Protein AF-A0A530L625-F1 (afdb_monomer_lite)

Foldseek 3Di:
DDQCVVPVVVVQVVDQVPDPDHDDDDRDPPVCCVVVQVVCLVVVNHDPDDDDDLVCVVVCVVVVSDDDCPVVLVPDPCSVVDDPSVD

Sequence (87 aa):
RADGSNFMPRIVDAFNKGHQNQIKLDIIPNAEIIPKYGAAAAGGTAPDALSLDLIYTPSFAAAGQLEDITDWAKSLPYFASLSPAHV

Structure (mmCIF, N/CA/C/O backbone):
data_AF-A0A530L625-F1
#
_entry.id   AF-A0A530L625-F1
#
loop_
_atom_site.group_PDB
_atom_site.id
_atom_site.type_symbol
_atom_site.label_atom_id
_atom_site.label_alt_id
_atom_site.label_comp_id
_atom_site.label_asym_id
_atom_site.label_entity_id
_atom_site.label_seq_id
_atom_site.pdbx_PDB_ins_code
_atom_site.Cartn_x
_atom_site.Cartn_y
_atom_site.Cartn_z
_atom_site.occupancy
_atom_site.B_iso_or_equiv
_atom_site.auth_seq_id
_atom_site.auth_comp_id
_atom_site.auth_asym_id
_atom_site.auth_atom_id
_atom_site.pdbx_PDB_model_num
ATOM 1 N N . ARG A 1 1 ? -5.803 -8.692 -16.422 1.00 49.56 1 ARG A N 1
ATOM 2 C CA . ARG A 1 1 ? -5.642 -7.693 -15.343 1.00 49.56 1 ARG A CA 1
ATOM 3 C C . ARG A 1 1 ? -6.697 -6.625 -15.590 1.00 49.56 1 ARG A C 1
ATOM 5 O O . ARG A 1 1 ? -6.660 -6.044 -16.665 1.00 49.56 1 ARG A O 1
ATOM 12 N N . ALA A 1 2 ? -7.677 -6.466 -14.701 1.00 49.97 2 ALA A N 1
ATOM 13 C CA . ALA A 1 2 ? -8.537 -5.287 -14.751 1.00 49.97 2 ALA A CA 1
ATOM 14 C C . ALA A 1 2 ? -7.675 -4.099 -14.323 1.00 49.97 2 ALA A C 1
ATOM 16 O O . ALA A 1 2 ? -6.939 -4.207 -13.341 1.00 49.97 2 ALA A O 1
ATOM 17 N N . ASP A 1 3 ? -7.711 -3.006 -15.071 1.00 68.56 3 ASP A N 1
ATOM 18 C CA . ASP A 1 3 ? -7.230 -1.744 -14.540 1.00 68.56 3 ASP A CA 1
ATOM 19 C C . ASP A 1 3 ? -8.076 -1.395 -13.304 1.00 68.56 3 ASP A C 1
ATOM 21 O O . ASP A 1 3 ? -9.289 -1.623 -13.261 1.00 68.56 3 ASP A O 1
ATOM 25 N N . GLY A 1 4 ? -7.439 -0.886 -12.247 1.00 71.62 4 GLY A N 1
ATOM 26 C CA . GLY A 1 4 ? -8.137 -0.541 -11.001 1.00 71.62 4 GLY A CA 1
ATOM 27 C C . GLY A 1 4 ? -9.312 0.424 -11.214 1.00 71.62 4 GLY A C 1
ATOM 28 O O . GLY A 1 4 ? -10.223 0.480 -10.391 1.00 71.62 4 GLY A O 1
ATOM 29 N N . SER A 1 5 ? -9.337 1.128 -12.350 1.00 80.44 5 SER A N 1
ATOM 30 C CA . SER A 1 5 ? -10.371 2.087 -12.740 1.00 80.44 5 SER A CA 1
ATOM 31 C C . SER A 1 5 ? -11.791 1.499 -12.751 1.00 80.44 5 SER A C 1
ATOM 33 O O . SER A 1 5 ? -12.741 2.188 -12.388 1.00 80.44 5 SER A O 1
ATOM 35 N N . ASN A 1 6 ? -11.943 0.213 -13.082 1.00 85.69 6 ASN A N 1
ATOM 36 C CA . ASN A 1 6 ? -13.254 -0.413 -13.262 1.00 85.69 6 ASN A CA 1
ATOM 37 C C . ASN A 1 6 ? -13.956 -0.803 -11.948 1.00 85.69 6 ASN A C 1
ATOM 39 O O . ASN A 1 6 ? -15.165 -1.075 -11.929 1.00 85.69 6 ASN A O 1
ATOM 43 N N . PHE A 1 7 ? -13.223 -0.874 -10.835 1.00 88.88 7 PHE A N 1
ATOM 44 C CA . PHE A 1 7 ? -13.782 -1.335 -9.559 1.00 88.88 7 PHE A CA 1
ATOM 45 C C . PHE A 1 7 ? -13.374 -0.486 -8.353 1.00 88.88 7 PHE A C 1
ATOM 47 O O . PHE A 1 7 ? -14.191 -0.333 -7.446 1.00 88.88 7 PHE A O 1
ATOM 54 N N . MET A 1 8 ? -12.183 0.118 -8.351 1.00 93.25 8 MET A N 1
ATOM 55 C CA . MET A 1 8 ? -11.688 0.907 -7.221 1.00 93.25 8 MET A CA 1
ATOM 56 C C . MET A 1 8 ? -12.596 2.095 -6.859 1.00 93.25 8 MET A C 1
ATOM 58 O O . MET A 1 8 ? -12.851 2.273 -5.669 1.00 93.25 8 MET A O 1
ATOM 62 N N . PRO A 1 9 ? -13.188 2.847 -7.816 1.00 95.31 9 PRO A N 1
ATOM 63 C CA . PRO A 1 9 ? -14.118 3.922 -7.471 1.00 95.31 9 PRO A CA 1
ATOM 64 C C . PRO A 1 9 ? -15.318 3.448 -6.645 1.00 95.31 9 PRO A C 1
ATOM 66 O O . PRO A 1 9 ? -15.751 4.149 -5.738 1.00 95.31 9 PRO A O 1
ATOM 69 N N . ARG A 1 10 ? -15.830 2.235 -6.908 1.00 95.69 10 ARG A N 1
ATOM 70 C CA . ARG A 1 10 ? -16.959 1.667 -6.152 1.00 95.69 10 ARG A CA 1
ATOM 71 C C . ARG A 1 10 ? -16.563 1.275 -4.731 1.00 95.69 10 ARG A C 1
ATOM 73 O O . ARG A 1 10 ? -17.353 1.465 -3.815 1.00 95.69 10 ARG A O 1
ATOM 80 N N . ILE A 1 11 ? -15.351 0.750 -4.548 1.00 95.31 11 ILE A N 1
ATOM 81 C CA . ILE A 1 11 ? -14.815 0.421 -3.219 1.00 95.31 11 ILE A CA 1
ATOM 82 C C . ILE A 1 11 ? -14.623 1.702 -2.401 1.00 95.31 11 ILE A C 1
ATOM 84 O O . ILE A 1 11 ? -15.056 1.770 -1.253 1.00 95.31 11 ILE A O 1
ATOM 88 N N . VAL A 1 12 ? -14.026 2.730 -3.009 1.00 96.81 12 VAL A N 1
ATOM 89 C CA . VAL A 1 12 ? -13.767 4.020 -2.359 1.00 96.81 12 VAL A CA 1
ATOM 90 C C . VAL A 1 12 ? -15.062 4.742 -1.998 1.00 96.81 12 VAL A C 1
ATOM 92 O O . VAL A 1 12 ? -15.190 5.216 -0.874 1.00 96.81 12 VAL A O 1
ATOM 95 N N . ASP A 1 13 ? -16.048 4.767 -2.896 1.00 97.25 13 ASP A N 1
ATOM 96 C CA . ASP A 1 13 ? -17.371 5.336 -2.612 1.00 97.25 13 ASP A CA 1
ATOM 97 C C . ASP A 1 13 ? -18.065 4.617 -1.442 1.00 97.25 13 ASP A C 1
ATOM 99 O O . ASP A 1 13 ? -18.588 5.261 -0.532 1.00 97.25 13 ASP A O 1
ATOM 103 N N . ALA A 1 14 ? -18.019 3.281 -1.414 1.00 97.75 14 ALA A N 1
ATOM 104 C CA . ALA A 1 14 ? -18.587 2.503 -0.317 1.00 97.75 14 ALA A CA 1
ATOM 105 C C . ALA A 1 14 ? -17.890 2.782 1.026 1.00 97.75 14 ALA A C 1
ATOM 107 O O . ALA A 1 14 ? -18.567 2.938 2.042 1.00 97.75 14 ALA A O 1
ATOM 108 N N . PHE A 1 15 ? -16.557 2.887 1.036 1.00 97.56 15 PHE A N 1
ATOM 109 C CA . PHE A 1 15 ? -15.800 3.241 2.236 1.00 97.56 15 PHE A CA 1
ATOM 110 C C . PHE A 1 15 ? -16.165 4.651 2.720 1.00 97.56 15 PHE A C 1
ATOM 112 O O . PHE A 1 15 ? -16.589 4.828 3.861 1.00 97.56 15 PHE A O 1
ATOM 119 N N . ASN A 1 16 ? -16.098 5.642 1.833 1.00 98.25 16 ASN A N 1
ATOM 120 C CA . ASN A 1 16 ? -16.320 7.049 2.163 1.00 98.25 16 AS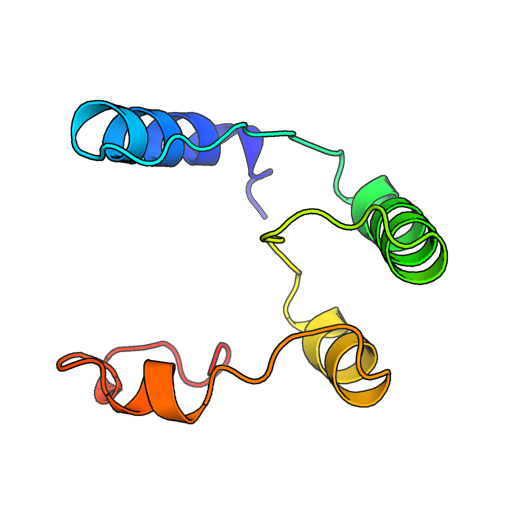N A CA 1
ATOM 121 C C . ASN A 1 16 ? -17.728 7.334 2.710 1.00 98.25 16 ASN A C 1
ATOM 123 O O . ASN A 1 16 ? -17.889 8.206 3.560 1.00 98.25 16 ASN A O 1
ATOM 127 N N . LYS A 1 17 ? -18.750 6.574 2.299 1.00 98.19 17 LYS A N 1
ATOM 128 C CA . LYS A 1 17 ? -20.122 6.711 2.825 1.00 98.19 17 LYS A CA 1
ATOM 129 C C . LYS A 1 17 ? -20.272 6.353 4.305 1.00 98.19 17 LYS A C 1
ATOM 131 O O . LYS A 1 17 ? -21.204 6.835 4.942 1.00 98.19 17 LYS A O 1
ATOM 136 N N . GLY A 1 18 ? -19.414 5.479 4.831 1.00 97.25 18 GLY A N 1
ATOM 137 C CA . GLY A 1 18 ? -19.562 4.904 6.173 1.00 97.25 18 GLY A CA 1
ATOM 138 C C . GLY A 1 18 ? -18.484 5.301 7.177 1.00 97.25 18 GLY A C 1
ATOM 139 O O . GLY A 1 18 ? -18.577 4.903 8.335 1.00 97.25 18 GLY A O 1
ATOM 140 N N . HIS A 1 19 ? -17.461 6.048 6.760 1.00 98.00 19 HIS A N 1
ATOM 141 C CA . HIS A 1 19 ? -16.276 6.304 7.578 1.00 98.00 19 HIS A CA 1
ATOM 142 C C . HIS A 1 19 ? -16.006 7.801 7.720 1.00 98.00 19 HIS A C 1
ATOM 144 O O . HIS A 1 19 ? -16.192 8.574 6.786 1.00 98.00 19 HIS A O 1
ATOM 150 N N . GLN A 1 20 ? -15.533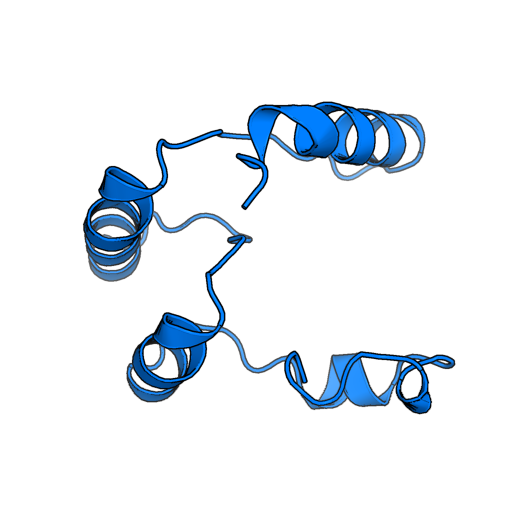 8.221 8.896 1.00 97.94 20 GLN A N 1
ATOM 151 C CA . GLN A 1 20 ? -15.095 9.603 9.110 1.00 97.94 20 GLN A CA 1
ATOM 152 C C . GLN A 1 20 ? -13.860 9.932 8.259 1.00 97.94 20 GLN A C 1
ATOM 154 O O . GLN A 1 20 ? -13.783 11.006 7.666 1.00 97.94 20 GLN A O 1
ATOM 159 N N . ASN A 1 21 ? -12.915 8.992 8.177 1.00 97.25 21 ASN A N 1
ATOM 160 C CA . ASN A 1 21 ? -11.768 9.103 7.283 1.00 97.25 21 ASN A CA 1
ATOM 161 C C . ASN A 1 21 ? -12.235 8.930 5.837 1.00 97.25 21 ASN A C 1
ATOM 163 O O . ASN A 1 21 ? -13.030 8.040 5.542 1.00 97.25 21 ASN A O 1
ATOM 167 N N . GLN A 1 22 ? -11.722 9.774 4.947 1.00 97.69 22 GLN A N 1
ATOM 168 C CA . GLN A 1 22 ? -12.106 9.801 3.540 1.00 97.69 22 GLN A CA 1
ATOM 169 C C . GLN A 1 22 ? -10.900 9.468 2.666 1.00 97.69 22 GLN A C 1
ATOM 171 O O . GLN A 1 22 ? -9.823 10.036 2.837 1.00 97.69 22 GLN A O 1
ATOM 176 N N . ILE A 1 23 ? -11.092 8.570 1.706 1.00 97.62 23 ILE A N 1
ATOM 177 C CA . ILE A 1 23 ? -10.090 8.212 0.707 1.00 97.62 23 ILE A CA 1
ATOM 178 C C . ILE A 1 23 ? -10.188 9.190 -0.464 1.00 97.62 23 ILE A C 1
ATOM 180 O O . ILE A 1 23 ? -11.250 9.338 -1.079 1.00 97.62 23 ILE A O 1
ATOM 184 N N . LYS A 1 24 ? -9.052 9.795 -0.820 1.00 97.00 24 LYS A N 1
ATOM 185 C CA . LYS A 1 24 ? -8.846 10.473 -2.101 1.00 97.00 24 LYS A CA 1
ATOM 186 C C . LYS A 1 24 ? -8.176 9.495 -3.066 1.00 97.00 24 LYS A C 1
ATOM 188 O O . LYS A 1 24 ? -7.013 9.150 -2.891 1.00 97.00 24 LYS A O 1
ATOM 193 N N . LEU A 1 25 ? -8.925 9.030 -4.062 1.00 95.31 25 LEU A N 1
ATOM 194 C CA . LEU A 1 25 ? -8.443 8.041 -5.022 1.00 95.31 25 LEU A CA 1
ATOM 195 C C . LEU A 1 25 ? -7.747 8.703 -6.213 1.00 95.31 25 LEU A C 1
ATOM 197 O O . LEU A 1 25 ? -8.397 9.402 -6.987 1.00 95.31 25 LEU A O 1
ATOM 201 N N . ASP A 1 26 ? -6.475 8.368 -6.415 1.00 93.12 26 ASP A N 1
ATOM 202 C CA . ASP A 1 26 ? -5.735 8.690 -7.633 1.00 93.12 26 ASP A CA 1
ATOM 203 C C . ASP A 1 26 ? -5.524 7.410 -8.461 1.00 93.12 26 ASP A C 1
ATOM 205 O O . ASP A 1 26 ? -4.897 6.449 -8.014 1.00 93.12 26 ASP A O 1
ATOM 209 N N . ILE A 1 27 ? -6.066 7.379 -9.683 1.00 91.44 27 ILE A N 1
ATOM 210 C CA . ILE A 1 27 ? -5.871 6.265 -10.623 1.00 91.44 27 ILE A CA 1
ATOM 211 C C . ILE A 1 27 ? -4.733 6.627 -11.573 1.00 91.44 27 ILE A C 1
ATOM 213 O O . ILE A 1 27 ? -4.835 7.569 -12.356 1.00 91.44 27 ILE A O 1
ATOM 217 N N . ILE A 1 28 ? -3.660 5.841 -11.522 1.00 89.38 28 ILE A N 1
ATOM 218 C CA . ILE A 1 28 ? -2.471 6.016 -12.357 1.00 89.38 28 ILE A CA 1
ATOM 219 C C . ILE A 1 28 ? -2.395 4.851 -13.356 1.00 89.38 28 ILE A C 1
ATOM 221 O O . ILE A 1 28 ? -2.613 3.702 -12.958 1.00 89.38 28 ILE A O 1
ATOM 225 N N . PRO A 1 29 ? -2.073 5.097 -14.641 1.00 88.44 29 PRO A N 1
ATOM 226 C CA . PRO A 1 29 ? -1.826 4.023 -15.597 1.00 88.44 29 PRO A CA 1
ATOM 227 C C . PRO A 1 29 ? -0.758 3.048 -15.090 1.00 88.44 29 PRO A C 1
ATOM 229 O O . PRO A 1 29 ? 0.280 3.458 -14.574 1.00 88.44 29 PRO A O 1
ATOM 232 N N . ASN A 1 30 ? -0.978 1.746 -15.282 1.00 84.00 30 ASN A N 1
ATOM 233 C CA . ASN A 1 30 ? -0.105 0.705 -14.728 1.00 84.00 30 ASN A CA 1
ATOM 234 C C . A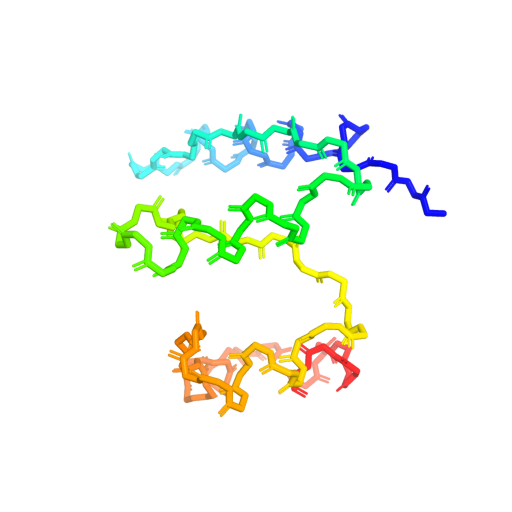SN A 1 30 ? 1.374 0.866 -15.126 1.00 84.00 30 ASN A C 1
ATOM 236 O O . ASN A 1 30 ? 2.262 0.620 -14.319 1.00 84.00 30 ASN A O 1
ATOM 240 N N . ALA A 1 31 ? 1.649 1.306 -16.357 1.00 87.12 31 ALA A N 1
ATOM 241 C CA . ALA A 1 31 ? 3.016 1.524 -16.836 1.00 87.12 31 ALA A CA 1
ATOM 242 C C . ALA A 1 31 ? 3.746 2.671 -16.107 1.00 87.12 31 ALA A C 1
ATOM 244 O O . ALA A 1 31 ? 4.971 2.736 -16.128 1.00 87.12 31 ALA A O 1
ATOM 245 N N . GLU A 1 32 ? 3.005 3.571 -15.462 1.00 90.56 32 GLU A N 1
ATOM 246 C CA . GLU A 1 32 ? 3.543 4.770 -14.823 1.00 90.56 32 GLU A CA 1
ATOM 247 C C . GLU A 1 32 ? 3.645 4.644 -13.300 1.00 90.56 32 GLU A C 1
ATOM 249 O O . GLU A 1 32 ? 4.338 5.445 -12.673 1.00 90.56 32 GLU A O 1
ATOM 254 N N . ILE A 1 33 ? 2.966 3.666 -12.690 1.00 89.62 33 ILE A N 1
ATOM 255 C CA . ILE A 1 33 ? 2.819 3.611 -11.230 1.00 89.62 33 ILE A CA 1
ATOM 256 C C . ILE A 1 33 ? 4.155 3.389 -10.515 1.00 89.62 33 ILE A C 1
ATOM 258 O O . ILE A 1 33 ? 4.440 4.069 -9.536 1.00 89.62 33 ILE A O 1
ATOM 262 N N . ILE A 1 34 ? 5.012 2.512 -11.044 1.00 91.12 34 ILE A N 1
ATOM 263 C CA . ILE A 1 34 ? 6.306 2.175 -10.437 1.00 91.12 34 ILE A CA 1
ATOM 264 C C . ILE A 1 34 ? 7.284 3.356 -10.448 1.00 91.12 34 ILE A C 1
ATOM 266 O O . ILE A 1 34 ? 7.754 3.725 -9.370 1.00 91.12 34 ILE A O 1
ATOM 270 N N . PRO A 1 35 ? 7.582 4.004 -11.596 1.00 91.88 35 PRO A N 1
ATOM 271 C CA . PRO A 1 35 ? 8.476 5.158 -11.586 1.00 91.88 35 PRO A CA 1
ATOM 272 C C . PRO A 1 35 ? 7.907 6.341 -10.785 1.00 91.88 35 PRO A C 1
ATOM 274 O O . PRO A 1 35 ? 8.669 7.016 -10.094 1.00 91.88 35 PRO A O 1
ATOM 277 N N . LYS A 1 36 ? 6.584 6.576 -10.812 1.00 92.75 36 LYS A N 1
ATOM 278 C CA . LYS A 1 36 ? 5.956 7.651 -10.022 1.00 92.75 36 LYS A CA 1
ATOM 279 C C . LYS A 1 36 ? 6.039 7.392 -8.522 1.00 92.75 36 LYS A C 1
ATOM 281 O O . LYS A 1 36 ? 6.417 8.293 -7.779 1.00 92.75 36 LYS A O 1
ATOM 286 N N . TYR A 1 37 ? 5.725 6.175 -8.081 1.00 93.31 37 TYR A N 1
ATOM 287 C CA . TYR A 1 37 ? 5.805 5.821 -6.669 1.00 93.31 37 TYR A CA 1
ATOM 288 C C . TYR A 1 37 ? 7.248 5.845 -6.159 1.00 93.31 37 TYR A C 1
ATOM 290 O O . TYR A 1 37 ? 7.501 6.420 -5.106 1.00 93.31 37 TYR A O 1
ATOM 298 N N . GLY A 1 38 ? 8.208 5.321 -6.930 1.00 90.62 38 GLY A N 1
ATOM 299 C CA . GLY A 1 38 ? 9.626 5.385 -6.566 1.00 90.62 38 GLY A CA 1
ATOM 300 C C . GLY A 1 38 ? 10.119 6.822 -6.350 1.00 90.62 38 GLY A C 1
ATOM 301 O O . GLY A 1 38 ? 10.783 7.100 -5.353 1.00 90.62 38 GLY A O 1
ATOM 302 N N . ALA A 1 39 ? 9.740 7.751 -7.236 1.00 92.62 39 ALA A N 1
ATOM 303 C CA . ALA A 1 39 ? 10.065 9.169 -7.084 1.00 92.62 39 ALA A CA 1
ATOM 304 C C . ALA A 1 39 ? 9.372 9.809 -5.867 1.00 92.62 39 ALA A C 1
ATOM 306 O O . ALA A 1 39 ? 10.008 10.560 -5.130 1.00 92.62 39 ALA A O 1
ATOM 307 N N . ALA A 1 40 ? 8.094 9.496 -5.631 1.00 93.31 40 ALA A N 1
ATOM 308 C CA . ALA A 1 40 ? 7.339 10.011 -4.490 1.00 93.31 40 ALA A CA 1
ATOM 309 C C . ALA A 1 40 ? 7.900 9.506 -3.149 1.00 93.31 40 ALA A C 1
ATOM 311 O O . ALA A 1 40 ? 8.066 10.288 -2.216 1.00 93.31 40 ALA A O 1
ATOM 312 N N . ALA A 1 41 ? 8.271 8.225 -3.067 1.00 90.81 41 ALA A N 1
ATOM 313 C CA . ALA A 1 41 ? 8.905 7.637 -1.890 1.00 90.81 41 ALA A CA 1
ATOM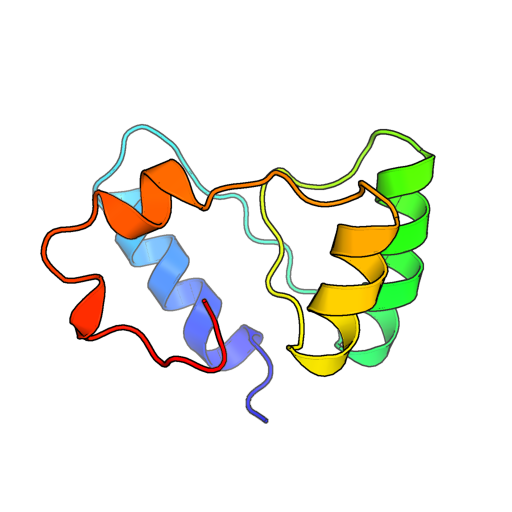 314 C C . ALA A 1 41 ? 10.263 8.290 -1.589 1.00 90.81 41 ALA A C 1
ATOM 316 O O . ALA A 1 41 ? 10.513 8.686 -0.455 1.00 90.81 41 ALA A O 1
ATOM 317 N N . ALA A 1 42 ? 11.112 8.483 -2.605 1.00 89.19 42 ALA A N 1
ATOM 318 C CA . ALA A 1 42 ? 12.393 9.174 -2.438 1.00 89.19 42 ALA A CA 1
ATOM 319 C C . ALA A 1 42 ? 12.234 10.663 -2.071 1.00 89.19 42 ALA A C 1
ATOM 321 O O . ALA A 1 42 ? 13.071 11.219 -1.364 1.00 89.19 42 ALA A O 1
ATOM 322 N N . GLY A 1 43 ? 11.165 11.308 -2.551 1.00 92.56 43 GLY A N 1
ATOM 323 C CA . GLY A 1 43 ? 10.852 12.714 -2.290 1.00 92.56 43 GLY A CA 1
ATOM 324 C C . GLY A 1 43 ? 10.052 12.979 -1.012 1.00 92.56 43 GLY A C 1
ATOM 325 O O . GLY A 1 43 ? 9.759 14.139 -0.734 1.00 92.56 43 GLY A O 1
ATOM 326 N N . GLY A 1 44 ? 9.672 11.945 -0.252 1.00 90.88 44 GLY A N 1
ATOM 327 C CA . GLY A 1 44 ? 8.847 12.092 0.954 1.00 90.88 44 GLY A CA 1
ATOM 328 C C . GLY A 1 44 ? 7.401 12.528 0.680 1.00 90.88 44 GLY A C 1
ATOM 329 O O . GLY A 1 44 ? 6.763 13.121 1.543 1.00 90.88 44 GLY A O 1
ATOM 330 N N . THR A 1 45 ? 6.889 12.266 -0.523 1.00 94.50 45 THR A N 1
ATOM 331 C CA . THR A 1 45 ? 5.531 12.623 -0.975 1.00 94.50 45 THR A CA 1
ATOM 332 C C . THR A 1 45 ? 4.723 11.400 -1.413 1.00 94.50 45 THR A C 1
ATOM 334 O O . THR A 1 45 ? 3.762 11.520 -2.176 1.00 94.50 45 THR A O 1
ATOM 337 N N . ALA A 1 46 ? 5.124 10.207 -0.962 1.00 93.56 46 ALA A N 1
ATOM 338 C CA . ALA A 1 46 ? 4.382 8.973 -1.194 1.00 93.56 46 ALA A CA 1
ATOM 339 C C . ALA A 1 46 ? 2.953 9.060 -0.620 1.00 93.56 46 ALA A C 1
ATOM 341 O O . ALA A 1 46 ? 2.741 9.736 0.388 1.00 93.56 46 ALA A O 1
ATOM 342 N N . PRO A 1 47 ? 1.972 8.385 -1.247 1.00 94.81 47 PRO A N 1
ATOM 343 C CA . PRO A 1 47 ? 0.634 8.273 -0.682 1.00 94.81 47 PRO A CA 1
ATOM 344 C C . PRO A 1 47 ? 0.646 7.404 0.581 1.00 94.81 47 PRO A C 1
ATOM 346 O O . PRO A 1 47 ? 1.516 6.547 0.738 1.00 94.81 47 PRO A O 1
ATOM 349 N N . ASP A 1 48 ? -0.380 7.552 1.420 1.00 95.44 48 ASP A N 1
ATOM 350 C CA . ASP A 1 48 ? -0.555 6.722 2.621 1.00 95.44 48 ASP A CA 1
ATOM 351 C C . ASP A 1 48 ? -0.781 5.236 2.286 1.00 95.44 48 ASP A C 1
ATOM 353 O O . ASP A 1 48 ? -0.443 4.353 3.070 1.00 95.44 48 ASP A O 1
ATOM 357 N N . ALA A 1 49 ? -1.363 4.945 1.116 1.00 93.38 49 ALA A N 1
ATOM 358 C CA . ALA A 1 49 ? -1.622 3.589 0.644 1.00 93.38 49 ALA A CA 1
ATOM 359 C C . ALA A 1 49 ? -1.404 3.460 -0.869 1.00 93.38 49 ALA A C 1
ATOM 361 O O . ALA A 1 49 ? -1.692 4.376 -1.642 1.00 93.38 49 ALA A O 1
ATOM 362 N N . LEU A 1 50 ? -0.946 2.281 -1.299 1.00 91.88 50 LEU A N 1
ATOM 363 C CA . LEU A 1 50 ? -0.695 1.948 -2.699 1.00 91.88 50 LEU A CA 1
ATOM 364 C C . LEU A 1 50 ? -1.238 0.554 -3.028 1.00 91.88 50 LEU A C 1
ATOM 366 O O . LEU A 1 50 ? -0.958 -0.414 -2.327 1.00 91.88 50 LEU A O 1
ATOM 370 N N . SER A 1 51 ? -1.952 0.432 -4.148 1.00 90.56 51 SER A N 1
ATOM 371 C CA . SER A 1 51 ? -2.200 -0.874 -4.764 1.00 90.56 51 SER A CA 1
ATOM 372 C C . SER A 1 51 ? -0.982 -1.255 -5.609 1.00 90.56 51 SER A C 1
ATOM 374 O O . SER A 1 51 ? -0.749 -0.667 -6.665 1.00 90.56 51 SER A O 1
ATOM 376 N N . LEU A 1 52 ? -0.184 -2.200 -5.112 1.00 88.44 52 LEU A N 1
ATOM 377 C CA . LEU A 1 52 ? 1.078 -2.630 -5.715 1.00 88.44 52 LEU A CA 1
ATOM 378 C C . LEU A 1 52 ? 0.943 -4.045 -6.301 1.00 88.44 52 LEU A C 1
ATOM 380 O O . LEU A 1 52 ? 0.384 -4.929 -5.654 1.00 88.44 52 LEU A O 1
ATOM 384 N N . ASP A 1 53 ? 1.447 -4.272 -7.522 1.00 88.31 53 ASP A N 1
ATOM 385 C CA . ASP A 1 53 ? 1.520 -5.629 -8.090 1.00 88.31 53 ASP A CA 1
ATOM 386 C C . ASP A 1 53 ? 2.523 -6.463 -7.276 1.00 88.31 53 ASP A C 1
ATOM 388 O O . ASP A 1 53 ? 3.623 -6.002 -6.958 1.00 88.31 53 ASP A O 1
ATOM 392 N N . LEU A 1 54 ? 2.134 -7.701 -6.968 1.00 89.69 54 LEU A N 1
ATOM 393 C CA . LEU A 1 54 ? 2.861 -8.641 -6.119 1.00 89.69 54 LEU A CA 1
ATOM 394 C C . LEU A 1 54 ? 4.335 -8.805 -6.509 1.00 89.69 54 LEU A C 1
ATOM 396 O O . LEU A 1 54 ? 5.182 -9.008 -5.642 1.00 89.69 54 LEU A O 1
ATOM 400 N N . ILE A 1 55 ? 4.661 -8.697 -7.800 1.00 91.56 55 ILE A N 1
ATOM 401 C CA . ILE A 1 55 ? 6.043 -8.846 -8.279 1.00 91.56 55 ILE A CA 1
ATOM 402 C C . ILE A 1 55 ? 6.989 -7.762 -7.740 1.00 91.56 55 ILE A C 1
ATOM 404 O O . ILE A 1 55 ? 8.198 -7.976 -7.704 1.00 91.56 55 ILE A O 1
ATOM 408 N N . TYR A 1 56 ? 6.454 -6.609 -7.329 1.00 90.62 56 TYR A N 1
ATOM 409 C CA . TYR A 1 56 ? 7.231 -5.474 -6.832 1.00 90.62 56 TYR A CA 1
ATOM 410 C C . TYR A 1 56 ? 7.274 -5.405 -5.302 1.00 90.62 56 TYR A C 1
ATOM 412 O O . TYR A 1 56 ? 8.199 -4.812 -4.749 1.00 90.62 56 TYR A O 1
ATOM 420 N N . THR A 1 57 ? 6.321 -6.021 -4.599 1.00 90.50 57 THR A N 1
ATOM 421 C CA . THR A 1 57 ? 6.238 -5.957 -3.131 1.00 90.50 57 THR A CA 1
ATOM 422 C C . THR A 1 57 ? 7.552 -6.341 -2.433 1.00 90.50 57 THR A C 1
ATOM 424 O O . THR A 1 57 ? 7.996 -5.564 -1.584 1.00 90.50 57 THR A O 1
ATOM 427 N N . PRO A 1 58 ? 8.258 -7.434 -2.808 1.00 91.62 58 PRO A N 1
ATOM 428 C CA . PRO A 1 58 ? 9.514 -7.796 -2.150 1.00 91.62 58 PRO A CA 1
ATOM 429 C C . PRO A 1 58 ? 10.613 -6.739 -2.296 1.00 91.62 58 PRO A C 1
ATOM 431 O O . PRO A 1 58 ? 11.350 -6.495 -1.343 1.00 91.62 58 PRO A O 1
ATOM 434 N N . SER A 1 59 ? 10.731 -6.087 -3.461 1.00 92.12 59 SER A N 1
ATOM 435 C CA . SER A 1 59 ? 11.788 -5.093 -3.681 1.00 92.12 59 SER A CA 1
ATOM 436 C C . SER A 1 59 ? 11.538 -3.804 -2.900 1.00 92.12 59 SER A C 1
ATOM 438 O O . SER A 1 59 ? 12.473 -3.263 -2.320 1.00 92.12 59 SER A O 1
ATOM 440 N N . PHE A 1 60 ? 10.290 -3.326 -2.855 1.00 91.06 60 PHE A N 1
ATOM 441 C CA . PHE A 1 60 ? 9.936 -2.115 -2.105 1.00 91.06 60 PHE A CA 1
ATOM 442 C C . PHE A 1 60 ? 10.000 -2.341 -0.586 1.00 91.06 60 PHE A C 1
ATOM 444 O O . PHE A 1 60 ? 10.486 -1.471 0.136 1.00 91.06 60 PHE A O 1
ATOM 451 N N . ALA A 1 61 ? 9.597 -3.523 -0.103 1.00 91.94 61 ALA A N 1
ATOM 452 C CA . ALA A 1 61 ? 9.757 -3.901 1.301 1.00 91.94 61 ALA A CA 1
ATOM 453 C C . ALA A 1 61 ? 11.240 -3.971 1.705 1.00 91.94 61 ALA A C 1
ATOM 455 O O . ALA A 1 61 ? 11.643 -3.352 2.686 1.00 91.94 61 ALA A O 1
ATOM 456 N N . ALA A 1 62 ? 12.078 -4.655 0.914 1.00 92.94 62 ALA A N 1
ATOM 457 C CA . ALA A 1 62 ? 13.515 -4.758 1.184 1.00 92.94 62 ALA A CA 1
ATOM 458 C C . ALA A 1 62 ? 14.240 -3.399 1.143 1.00 92.94 62 ALA A C 1
ATOM 460 O O . ALA A 1 62 ? 15.264 -3.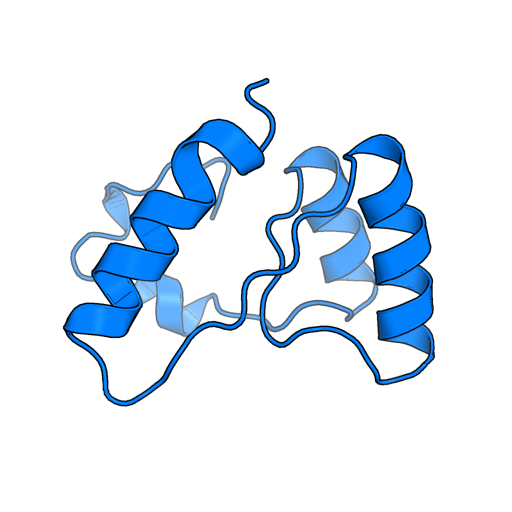230 1.802 1.00 92.94 62 ALA A O 1
ATOM 461 N N . ALA A 1 63 ? 13.708 -2.429 0.392 1.00 91.69 63 ALA A N 1
ATOM 462 C CA . ALA A 1 63 ? 14.208 -1.058 0.339 1.00 91.69 63 ALA A CA 1
ATOM 463 C C . ALA A 1 63 ? 13.708 -0.165 1.496 1.00 91.69 63 ALA A C 1
ATOM 465 O O . ALA A 1 63 ? 14.052 1.016 1.533 1.00 91.69 63 ALA A O 1
ATOM 466 N N . GLY A 1 64 ? 12.893 -0.691 2.421 1.00 91.00 64 GLY A N 1
ATOM 467 C CA . GLY A 1 64 ? 12.326 0.069 3.541 1.00 91.00 64 GLY A CA 1
ATOM 468 C C . GLY A 1 64 ? 11.285 1.108 3.117 1.00 91.00 64 GLY A C 1
ATOM 469 O O . GLY A 1 64 ? 11.085 2.097 3.814 1.00 91.00 64 GLY A O 1
ATOM 470 N N . GLN A 1 65 ? 10.654 0.920 1.954 1.00 92.19 65 GLN A N 1
ATOM 471 C CA . GLN A 1 65 ? 9.679 1.864 1.393 1.00 92.19 65 GLN A CA 1
ATOM 472 C C . GLN A 1 65 ? 8.229 1.511 1.751 1.00 92.19 65 GLN A C 1
ATOM 474 O O . GLN A 1 65 ? 7.317 2.235 1.363 1.00 92.19 65 GLN A O 1
ATOM 479 N N . LEU A 1 66 ? 8.013 0.405 2.467 1.00 93.31 66 LEU A N 1
ATOM 480 C CA . LEU A 1 66 ? 6.707 -0.063 2.920 1.00 93.31 66 LEU A CA 1
ATOM 481 C C . LEU A 1 66 ? 6.719 -0.222 4.440 1.00 93.31 66 LEU A C 1
ATOM 483 O O . LEU A 1 66 ? 7.715 -0.667 5.007 1.00 93.31 66 LEU A O 1
ATOM 487 N N . GLU A 1 67 ? 5.595 0.111 5.065 1.00 94.62 67 GLU A N 1
ATOM 488 C CA . GLU A 1 67 ? 5.365 -0.124 6.489 1.00 94.62 67 GLU A CA 1
ATOM 489 C C . GLU A 1 67 ? 5.129 -1.619 6.749 1.00 94.62 67 GLU A C 1
ATOM 491 O O . GLU A 1 67 ? 4.363 -2.268 6.028 1.00 94.62 67 GLU A O 1
ATOM 496 N N . ASP A 1 68 ? 5.763 -2.164 7.789 1.00 94.75 68 ASP A N 1
ATOM 497 C CA . ASP A 1 68 ? 5.496 -3.532 8.235 1.00 94.75 68 ASP A CA 1
ATOM 498 C C . ASP A 1 68 ? 4.164 -3.587 8.995 1.00 94.75 68 ASP A C 1
ATOM 500 O O . ASP A 1 68 ? 4.008 -3.028 10.078 1.00 94.75 68 ASP A O 1
ATOM 504 N N . ILE A 1 69 ? 3.195 -4.300 8.424 1.00 95.25 69 ILE A N 1
ATOM 505 C CA . ILE A 1 69 ? 1.863 -4.494 9.005 1.00 95.25 69 ILE A CA 1
ATOM 506 C C . ILE A 1 69 ? 1.643 -5.926 9.514 1.00 95.25 69 ILE A C 1
ATOM 508 O O . ILE A 1 69 ? 0.497 -6.331 9.710 1.00 95.25 69 ILE A O 1
ATOM 512 N N . THR A 1 70 ? 2.707 -6.712 9.723 1.00 94.56 70 THR A N 1
ATOM 513 C CA . THR A 1 70 ? 2.635 -8.141 10.083 1.00 94.56 70 THR A CA 1
ATOM 514 C C . THR A 1 70 ? 1.760 -8.390 11.310 1.00 94.56 70 THR A C 1
ATOM 516 O O . THR A 1 70 ? 0.878 -9.255 11.283 1.00 94.56 70 THR A O 1
ATOM 519 N N . ASP A 1 71 ? 1.981 -7.634 12.384 1.00 97.12 71 ASP A N 1
ATOM 520 C CA . ASP A 1 71 ? 1.255 -7.823 13.643 1.00 97.12 71 ASP A CA 1
ATOM 521 C C . ASP A 1 71 ? -0.217 -7.424 13.510 1.00 97.12 71 ASP A C 1
ATOM 523 O O . ASP A 1 71 ? -1.108 -8.133 13.986 1.00 97.12 71 ASP A O 1
ATOM 527 N N . TRP A 1 72 ? -0.489 -6.336 12.783 1.00 96.44 72 TRP A N 1
ATOM 528 C CA . TRP A 1 72 ? -1.853 -5.925 12.467 1.00 96.44 72 TRP A CA 1
ATOM 529 C C . TRP A 1 72 ? -2.571 -6.986 11.631 1.00 96.44 72 TRP A C 1
ATOM 531 O O . TRP A 1 72 ? -3.677 -7.392 11.988 1.00 96.44 72 TRP A O 1
ATOM 541 N N . ALA A 1 73 ? -1.936 -7.495 10.573 1.00 95.81 73 ALA A N 1
ATOM 542 C CA . ALA A 1 73 ? -2.518 -8.513 9.710 1.00 95.81 73 ALA A CA 1
ATOM 543 C C . ALA A 1 73 ? -2.867 -9.775 10.515 1.00 95.81 73 ALA A C 1
ATOM 545 O O . ALA A 1 73 ? -4.005 -10.242 10.459 1.00 95.81 73 ALA A O 1
ATOM 546 N N . LYS A 1 74 ? -1.936 -10.276 11.340 1.00 96.75 74 LYS A N 1
ATOM 547 C CA . LYS A 1 74 ? -2.155 -11.450 12.207 1.00 96.75 74 LYS A CA 1
ATOM 548 C C . LYS A 1 74 ? -3.256 -11.252 13.251 1.00 96.75 74 LYS A C 1
ATOM 550 O O . LYS A 1 74 ? -3.829 -12.240 13.705 1.00 96.75 74 LYS A O 1
ATOM 555 N N . SER A 1 75 ? -3.566 -10.010 13.627 1.00 97.88 75 SER A N 1
ATOM 556 C CA . SER A 1 75 ? -4.652 -9.703 14.569 1.00 97.88 75 SER A CA 1
ATOM 557 C C . SER A 1 75 ? -6.055 -9.840 13.962 1.00 97.88 75 SER A C 1
ATOM 559 O O . SER A 1 75 ? -7.042 -9.902 14.698 1.00 97.88 75 SER A O 1
ATOM 561 N N . LEU A 1 76 ? -6.171 -9.898 12.629 1.00 97.44 76 LEU A N 1
ATOM 562 C CA . LEU A 1 76 ? -7.462 -9.973 11.953 1.00 97.44 76 LEU A CA 1
ATOM 563 C C . LEU A 1 76 ? -8.134 -11.332 12.223 1.00 97.44 76 LEU A C 1
ATOM 565 O O . LEU A 1 76 ? -7.527 -12.377 11.975 1.00 97.44 76 LEU A O 1
ATOM 569 N N . PRO A 1 77 ? -9.422 -11.368 12.624 1.00 98.06 77 P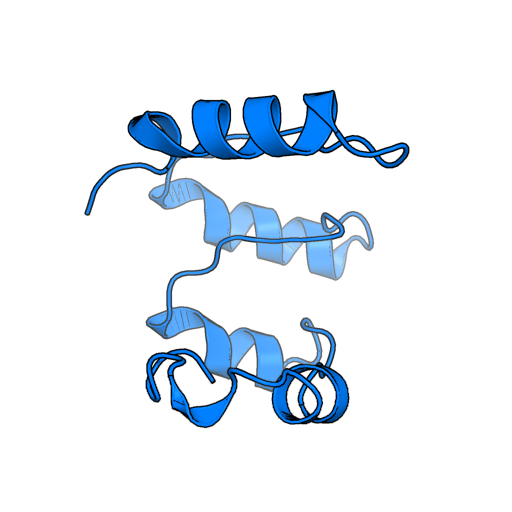RO A N 1
ATOM 570 C CA . PRO A 1 77 ? -10.127 -12.622 12.923 1.00 98.06 77 PRO A CA 1
ATOM 571 C C . PRO A 1 77 ? -10.290 -13.535 11.696 1.00 98.06 77 PRO A C 1
ATOM 573 O O . PRO A 1 77 ? -10.624 -14.708 11.827 1.00 98.06 77 PRO A O 1
ATOM 576 N N . TYR A 1 78 ? -10.047 -12.998 10.499 1.00 96.62 78 TYR A N 1
ATOM 577 C CA . TYR A 1 78 ? -10.104 -13.691 9.216 1.00 96.62 78 TYR A CA 1
ATOM 578 C C . TYR A 1 78 ? -8.724 -13.867 8.562 1.00 96.62 78 TYR A C 1
ATOM 580 O O . TYR A 1 78 ? -8.664 -14.200 7.380 1.00 96.62 78 TYR A O 1
ATOM 588 N N . PHE A 1 79 ? -7.614 -13.672 9.288 1.00 97.00 79 PHE A N 1
ATOM 589 C CA . PHE A 1 79 ? -6.253 -13.769 8.737 1.00 97.00 79 PHE A CA 1
ATOM 590 C C . PHE A 1 79 ? -6.015 -15.067 7.950 1.00 97.00 79 PHE A C 1
ATOM 592 O O . PHE A 1 79 ? -5.517 -15.038 6.829 1.00 97.00 79 PHE A O 1
ATOM 599 N N . ALA A 1 80 ? -6.475 -16.202 8.483 1.00 96.19 80 ALA A N 1
ATOM 600 C CA . ALA A 1 80 ? -6.342 -17.510 7.836 1.00 96.19 80 ALA A CA 1
ATOM 601 C C . ALA A 1 80 ? -7.128 -17.652 6.513 1.00 96.19 80 ALA A C 1
ATOM 603 O O . ALA A 1 80 ? -6.921 -18.616 5.783 1.00 96.19 80 ALA A O 1
ATOM 604 N N . SER A 1 81 ? -8.042 -16.724 6.209 1.00 97.19 81 SER A N 1
ATOM 605 C CA . SER A 1 81 ? -8.806 -16.681 4.951 1.00 97.19 81 SER A CA 1
ATOM 606 C C . SER A 1 81 ? -8.180 -15.765 3.897 1.00 97.19 81 SER A C 1
ATOM 608 O O . SER A 1 81 ? -8.666 -15.718 2.766 1.00 97.19 81 SER A O 1
ATOM 610 N N . LEU A 1 82 ? -7.132 -15.013 4.245 1.00 94.62 82 LEU A N 1
ATOM 611 C CA . LEU A 1 82 ? -6.412 -14.186 3.285 1.00 94.62 82 LEU A CA 1
ATOM 612 C C . LEU A 1 82 ? -5.622 -15.069 2.314 1.00 94.62 82 LEU A C 1
ATOM 614 O O . LEU A 1 82 ? -5.160 -16.155 2.658 1.00 94.62 82 LEU A O 1
ATOM 618 N N . SER A 1 83 ? -5.452 -14.592 1.081 1.00 93.69 83 SER A N 1
ATOM 619 C CA . SER A 1 83 ? -4.625 -15.275 0.084 1.00 93.69 83 SER A CA 1
ATOM 620 C C . SER A 1 83 ? -3.171 -15.325 0.568 1.00 93.69 83 SER A C 1
ATOM 622 O O . SER A 1 83 ? -2.562 -14.260 0.616 1.00 93.69 83 SER A O 1
ATOM 624 N N . PRO A 1 84 ? -2.550 -16.504 0.764 1.00 90.38 84 PRO A N 1
ATOM 625 C CA . PRO A 1 84 ? -1.167 -16.597 1.244 1.00 90.38 84 PRO A CA 1
ATOM 626 C C . PRO A 1 84 ? -0.142 -15.864 0.372 1.00 90.38 84 PRO A C 1
ATOM 628 O O . PRO A 1 84 ? 0.885 -15.434 0.862 1.00 90.38 84 PRO A O 1
ATOM 631 N N . ALA A 1 85 ? -0.419 -15.690 -0.924 1.00 88.62 85 ALA A N 1
ATOM 632 C CA . ALA A 1 85 ? 0.452 -14.926 -1.817 1.00 88.62 85 ALA A CA 1
ATOM 633 C C . ALA A 1 85 ? 0.461 -13.404 -1.555 1.00 88.62 85 ALA A C 1
ATOM 635 O O . ALA A 1 85 ? 1.269 -12.714 -2.155 1.00 88.62 85 ALA A O 1
ATOM 636 N N . HIS A 1 86 ? -0.449 -12.873 -0.733 1.00 86.50 86 HIS A N 1
ATOM 637 C CA . HIS A 1 86 ? -0.615 -11.435 -0.474 1.00 86.50 86 HIS A CA 1
ATOM 638 C C . HIS A 1 86 ? -0.308 -11.056 0.986 1.00 86.50 86 HIS A C 1
ATOM 640 O O . HIS A 1 86 ? -0.670 -9.958 1.410 1.00 86.50 86 HIS A O 1
ATOM 646 N N . VAL A 1 87 ? 0.288 -11.971 1.756 1.00 84.81 87 VAL A N 1
ATOM 647 C CA . VAL A 1 87 ? 0.495 -11.862 3.207 1.00 84.81 87 VAL A CA 1
ATOM 648 C C . VAL A 1 87 ? 1.885 -12.360 3.574 1.00 84.81 87 VAL A C 1
ATOM 650 O O . VAL A 1 87 ? 2.356 -13.301 2.898 1.00 84.81 87 VAL A O 1
#

Secondary structure (DSSP, 8-state):
---GGGTHHHHHHHHHHH-SS--------HHHHHHHHHHHHHTT---S-----TTTHHHHHHTT-S---HHHHHHSTTGGGS-GGG-

pLDDT: mean 91.57, std 8.15, range [49.56, 98.25]

Radius of gyration: 14.44 Å; chains: 1; bounding box: 34×30×31 Å